Protein AF-W8Z122-F1 (afdb_monomer)

Secondary structure (DSSP, 8-state):
-HHHHHHHHHHHHHHHHHHHHHHHHHHHHH-TT-HHHHHHHHHHHHHHHHHHHHHHHHHHHHHH-HHHHHHHHHHHHHHGGGGGGSPP--S-S--

Sequence (95 aa):
MIGARLSKALKFWVIIQASFSVSVVYAQELMPGRVGMASGLITGFAFGMGALGAVVLGKLGDIYGLQSVMYWTSVLPVAGALAFLLPRDRKEAAA

Radius of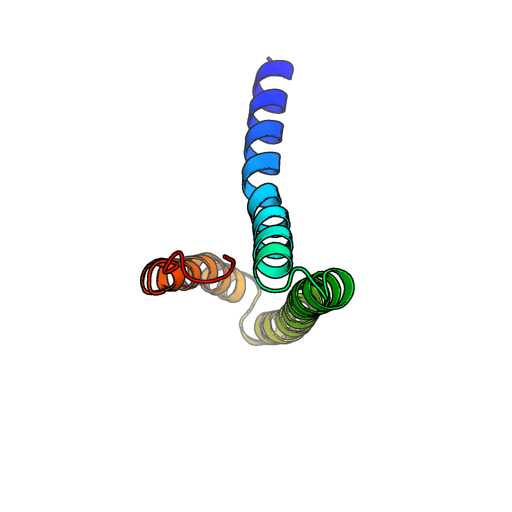 gyration: 18.03 Å; Cα contacts (8 Å, |Δi|>4): 23; chains: 1; bounding box: 42×41×41 Å

Solvent-accessible surface area (backbone atoms only — not comparable to full-atom values): 5542 Å² total; per-residue (Å²): 121,64,69,68,54,51,52,51,52,51,52,53,51,51,60,63,55,44,57,61,56,52,54,38,51,52,40,21,68,76,34,74,93,40,42,69,57,34,38,48,49,54,52,49,48,54,52,50,52,49,54,52,46,50,56,54,54,48,56,44,23,75,74,64,35,60,70,56,47,51,57,57,55,68,53,50,66,60,63,58,58,58,61,75,73,54,78,76,83,72,96,78,81,81,133

pLDDT: mean 87.24, std 11.89, range [33.91, 97.5]

Structure (mmCIF, N/CA/C/O backbone):
data_AF-W8Z122-F1
#
_entry.id   AF-W8Z122-F1
#
loop_
_atom_site.group_PDB
_atom_site.id
_atom_site.type_symbol
_atom_site.label_atom_id
_atom_site.label_alt_id
_atom_site.label_comp_id
_atom_site.label_asym_id
_atom_site.label_entity_id
_atom_site.label_seq_id
_atom_site.pdbx_PDB_ins_code
_atom_site.Cartn_x
_atom_site.Cartn_y
_atom_site.Cartn_z
_atom_site.occupancy
_atom_site.B_iso_or_equiv
_atom_site.auth_seq_id
_atom_site.auth_comp_id
_atom_site.auth_asym_id
_atom_site.auth_atom_id
_atom_site.pdbx_PDB_model_num
ATOM 1 N N . MET A 1 1 ? 2.575 34.864 -5.837 1.00 62.09 1 MET A N 1
ATOM 2 C CA . MET A 1 1 ? 2.248 33.697 -6.701 1.00 62.09 1 MET A CA 1
ATOM 3 C C . MET A 1 1 ? 2.686 32.333 -6.136 1.00 62.09 1 MET A C 1
ATOM 5 O O . MET A 1 1 ? 2.073 31.331 -6.485 1.00 62.09 1 MET A O 1
ATOM 9 N N . ILE A 1 2 ? 3.687 32.266 -5.244 1.00 75.62 2 ILE A N 1
ATOM 10 C CA . ILE A 1 2 ? 4.163 31.017 -4.606 1.00 75.62 2 ILE A CA 1
ATOM 11 C C . ILE A 1 2 ? 3.176 30.450 -3.565 1.00 75.62 2 ILE A C 1
ATOM 13 O O . ILE A 1 2 ? 2.909 29.251 -3.577 1.00 75.62 2 ILE A O 1
ATOM 17 N N . GLY A 1 3 ? 2.545 31.299 -2.743 1.00 79.00 3 GLY A N 1
ATOM 18 C CA . GLY A 1 3 ? 1.631 30.845 -1.679 1.00 79.00 3 GLY A C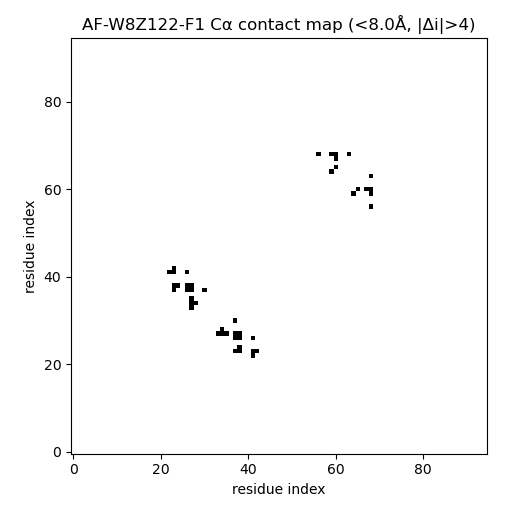A 1
ATOM 19 C C . GLY A 1 3 ? 0.414 30.044 -2.171 1.00 79.00 3 GLY A C 1
ATOM 20 O O . GLY A 1 3 ? 0.054 29.031 -1.578 1.00 79.00 3 GLY A O 1
ATOM 21 N N . ALA A 1 4 ? -0.176 30.421 -3.311 1.00 79.75 4 ALA A N 1
ATOM 22 C CA . ALA A 1 4 ? -1.316 29.702 -3.888 1.00 79.75 4 ALA A CA 1
ATOM 23 C C . ALA A 1 4 ? -0.929 28.336 -4.491 1.00 79.75 4 ALA A C 1
ATOM 25 O O . ALA A 1 4 ? -1.725 27.398 -4.452 1.00 79.75 4 ALA A O 1
ATOM 26 N N . ARG A 1 5 ? 0.294 28.199 -5.027 1.00 81.44 5 ARG A N 1
ATOM 27 C CA . ARG A 1 5 ? 0.821 26.914 -5.525 1.00 81.44 5 ARG A CA 1
ATOM 28 C C . ARG A 1 5 ? 1.141 25.970 -4.369 1.00 81.44 5 ARG A C 1
ATOM 30 O O . ARG A 1 5 ? 0.768 24.801 -4.427 1.00 81.44 5 ARG A O 1
ATOM 37 N N . LEU A 1 6 ? 1.738 26.504 -3.303 1.00 86.19 6 LEU A N 1
ATOM 38 C CA . LEU A 1 6 ? 2.047 25.753 -2.089 1.00 86.19 6 LEU A CA 1
ATOM 39 C C . LEU A 1 6 ? 0.774 25.224 -1.412 1.00 86.19 6 LEU A C 1
ATOM 41 O O . LEU A 1 6 ? 0.711 24.051 -1.059 1.00 86.19 6 LEU A O 1
ATOM 45 N N . SER A 1 7 ? -0.278 26.046 -1.323 1.00 86.81 7 SER A N 1
ATOM 46 C CA . SER A 1 7 ? -1.566 25.618 -0.761 1.00 86.81 7 SER A CA 1
ATOM 47 C C . SER A 1 7 ? -2.208 24.466 -1.550 1.00 86.81 7 SER A C 1
ATOM 49 O O . SER A 1 7 ? -2.729 23.529 -0.947 1.00 86.81 7 SER A O 1
ATOM 51 N N . LYS A 1 8 ? -2.146 24.482 -2.892 1.00 84.56 8 LYS A N 1
ATOM 52 C CA . LYS A 1 8 ? -2.668 23.377 -3.720 1.00 84.56 8 LYS A CA 1
ATOM 53 C C . LYS A 1 8 ? -1.852 22.095 -3.555 1.00 84.56 8 LYS A C 1
ATOM 55 O O . LYS A 1 8 ? -2.446 21.031 -3.410 1.00 84.56 8 LYS A O 1
ATOM 60 N N . ALA A 1 9 ? -0.522 22.200 -3.543 1.00 86.38 9 ALA A N 1
ATOM 61 C CA . ALA A 1 9 ? 0.362 21.052 -3.342 1.00 86.38 9 ALA A CA 1
ATOM 62 C C . ALA A 1 9 ? 0.130 20.396 -1.973 1.00 86.38 9 ALA A C 1
ATOM 64 O O . ALA A 1 9 ? 0.010 19.177 -1.892 1.00 86.38 9 ALA A O 1
ATOM 65 N N . LEU A 1 10 ? -0.032 21.206 -0.921 1.00 88.56 10 LEU A N 1
ATOM 66 C CA . LEU A 1 10 ? -0.313 20.712 0.424 1.00 88.56 10 LEU A CA 1
ATOM 67 C C . LEU A 1 10 ? -1.658 19.975 0.491 1.00 88.56 10 LEU A C 1
ATOM 69 O O . LEU A 1 10 ? -1.726 18.877 1.032 1.00 88.56 10 LEU A O 1
ATOM 73 N N . LYS A 1 11 ? -2.719 20.539 -0.104 1.00 88.00 11 LYS A N 1
ATOM 74 C CA . LYS A 1 11 ? -4.041 19.888 -0.152 1.00 88.00 11 LYS A CA 1
ATOM 75 C C . LYS A 1 11 ? -3.987 18.549 -0.882 1.00 88.00 11 LYS A C 1
ATOM 77 O O . LYS A 1 11 ? -4.525 17.568 -0.388 1.00 88.00 11 LYS A O 1
ATOM 82 N N . PHE A 1 12 ? -3.315 18.504 -2.030 1.00 87.19 12 PHE A N 1
ATOM 83 C CA . PHE A 1 12 ? -3.150 17.272 -2.797 1.00 87.19 12 PHE A CA 1
ATOM 84 C C . PHE A 1 12 ? -2.378 16.208 -2.008 1.00 87.19 12 PHE A C 1
ATOM 86 O O . PHE A 1 12 ? -2.802 15.057 -1.943 1.00 87.19 12 PHE A O 1
ATOM 93 N N . TRP A 1 13 ? -1.292 16.611 -1.345 1.00 85.69 13 TRP A N 1
ATOM 94 C CA . TRP A 1 13 ? -0.486 15.716 -0.521 1.00 85.69 13 TRP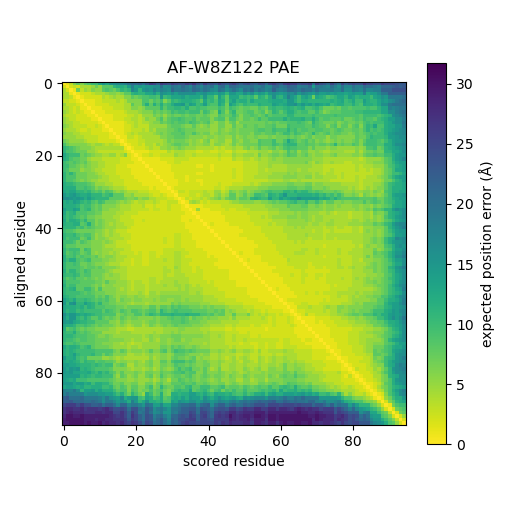 A CA 1
ATOM 95 C C . TRP A 1 13 ? -1.280 15.133 0.657 1.00 85.69 13 TRP A C 1
ATOM 97 O O . TRP A 1 13 ? -1.238 13.925 0.882 1.00 85.69 13 TRP A O 1
ATOM 107 N N . VAL A 1 14 ? -2.065 15.965 1.353 1.00 88.44 14 VAL A N 1
ATOM 108 C CA . VAL A 1 14 ? -2.939 15.515 2.449 1.00 88.44 14 VAL A CA 1
ATOM 109 C C . VAL A 1 14 ? -3.984 14.516 1.953 1.00 88.44 14 VAL A C 1
ATOM 111 O O . VAL A 1 14 ? -4.188 13.499 2.605 1.00 88.44 14 VAL A O 1
ATOM 114 N N . ILE A 1 15 ? -4.617 14.762 0.800 1.00 86.38 15 ILE A N 1
ATOM 115 C CA . ILE A 1 15 ? -5.635 13.855 0.239 1.00 86.38 15 ILE A CA 1
ATOM 116 C C . ILE A 1 15 ? -5.038 12.475 -0.057 1.00 86.38 15 ILE A C 1
ATOM 118 O O . ILE A 1 15 ? -5.639 11.461 0.291 1.00 86.38 15 ILE A O 1
ATOM 122 N N . ILE A 1 16 ? -3.848 12.426 -0.661 1.00 84.38 16 ILE A N 1
ATOM 123 C CA . ILE A 1 16 ? -3.193 11.149 -0.973 1.00 84.38 16 ILE A CA 1
ATOM 124 C C . ILE A 1 16 ? -2.812 10.412 0.316 1.00 84.38 16 ILE A C 1
ATOM 126 O O . ILE A 1 16 ? -3.110 9.224 0.446 1.00 84.38 16 ILE A O 1
ATOM 130 N N . GLN A 1 17 ? -2.224 11.110 1.293 1.00 87.06 17 GLN A N 1
ATOM 131 C CA . GLN A 1 17 ? -1.797 10.494 2.555 1.00 87.06 17 GLN A CA 1
ATOM 132 C C . GLN A 1 17 ? -2.962 10.090 3.470 1.00 87.06 17 GLN A C 1
ATOM 134 O O . GLN A 1 17 ? -2.826 9.153 4.259 1.00 87.06 17 GLN A O 1
ATOM 139 N N . ALA A 1 18 ? -4.122 10.744 3.355 1.00 87.88 18 ALA A N 1
ATOM 140 C CA . ALA A 1 18 ? -5.296 10.437 4.171 1.00 87.88 18 ALA A CA 1
ATOM 141 C C . ALA A 1 18 ? -5.764 8.981 4.011 1.00 87.88 18 ALA A C 1
ATOM 143 O O . ALA A 1 18 ? -6.209 8.377 4.985 1.00 87.88 18 ALA A O 1
ATOM 144 N N . SER A 1 19 ? -5.599 8.388 2.825 1.00 85.69 19 SER A N 1
ATOM 145 C CA . SER A 1 19 ? -6.032 7.012 2.529 1.00 85.69 19 SER A CA 1
ATOM 146 C C . SER A 1 19 ? -5.385 5.967 3.445 1.00 85.69 19 SER A C 1
ATOM 148 O O . SER A 1 19 ? -6.038 5.013 3.872 1.00 85.69 19 SER A O 1
ATOM 150 N N . PHE A 1 20 ? -4.109 6.163 3.790 1.00 86.44 20 PHE A N 1
ATOM 151 C CA . PHE A 1 20 ? -3.396 5.268 4.699 1.00 86.44 20 PHE A CA 1
ATOM 152 C C . PHE A 1 20 ? -3.950 5.364 6.125 1.00 86.44 20 PHE A C 1
ATOM 154 O O . PHE A 1 20 ? -4.236 4.344 6.748 1.00 86.44 20 PHE A O 1
ATOM 161 N N . SER A 1 21 ? -4.180 6.591 6.607 1.00 89.62 21 SER A N 1
ATOM 162 C CA . SER A 1 21 ? -4.765 6.841 7.929 1.00 89.62 21 SER A CA 1
ATOM 163 C C . SER A 1 21 ? -6.158 6.214 8.065 1.00 89.62 21 SER A C 1
ATOM 165 O O . SER A 1 21 ? -6.418 5.486 9.021 1.00 89.62 21 SER A O 1
ATOM 167 N N . VAL A 1 22 ? -7.030 6.415 7.068 1.00 90.56 22 VAL A N 1
ATOM 168 C CA . VAL A 1 22 ? -8.401 5.868 7.064 1.00 90.56 22 VAL A CA 1
ATOM 169 C C . VAL A 1 22 ? -8.399 4.338 7.107 1.00 90.56 22 VAL A C 1
ATOM 171 O O . VAL A 1 22 ? -9.184 3.754 7.845 1.00 90.56 22 VAL A O 1
ATOM 174 N N . SER A 1 23 ? -7.489 3.681 6.382 1.00 89.94 23 SER A N 1
ATOM 175 C CA . SER A 1 23 ? -7.388 2.212 6.369 1.00 89.94 23 SER A CA 1
ATOM 176 C C . SER A 1 23 ? -7.031 1.638 7.744 1.00 89.94 23 SER A C 1
ATOM 178 O O . SER A 1 23 ? -7.566 0.607 8.151 1.00 89.94 23 SER A O 1
ATOM 180 N N . VAL A 1 24 ? -6.140 2.313 8.479 1.00 91.94 24 VAL A N 1
ATOM 181 C CA . VAL A 1 24 ? -5.752 1.900 9.835 1.00 91.94 24 VAL A CA 1
ATOM 182 C C . VAL A 1 24 ? -6.911 2.094 10.809 1.00 91.94 24 VAL A C 1
ATOM 184 O O . VAL A 1 24 ? -7.216 1.171 11.560 1.00 91.94 24 VAL A O 1
ATOM 187 N N . VAL A 1 25 ? -7.580 3.249 10.772 1.00 92.19 25 VAL A N 1
ATOM 188 C CA . VAL A 1 25 ? -8.730 3.530 11.650 1.00 92.19 25 VAL A CA 1
ATOM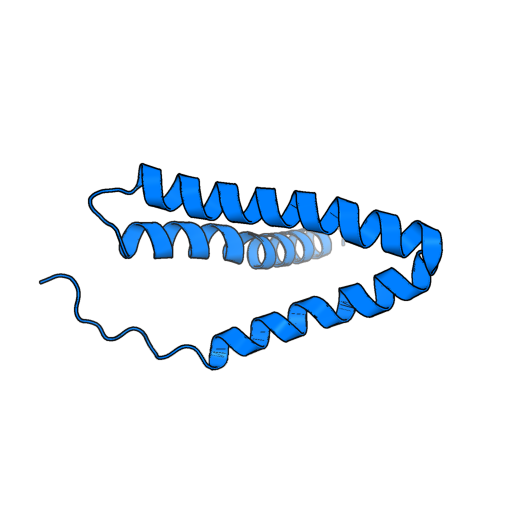 189 C C . VAL A 1 25 ? -9.873 2.551 11.383 1.00 92.19 25 VAL A C 1
ATOM 191 O O . VAL A 1 25 ? -10.397 1.963 12.321 1.00 92.19 25 VAL A O 1
ATOM 194 N N . TYR A 1 26 ? -10.186 2.278 10.117 1.00 90.38 26 TYR A N 1
ATOM 195 C CA . TYR A 1 26 ? -11.222 1.313 9.744 1.00 90.38 26 TYR A CA 1
ATOM 196 C C . TYR A 1 26 ? -10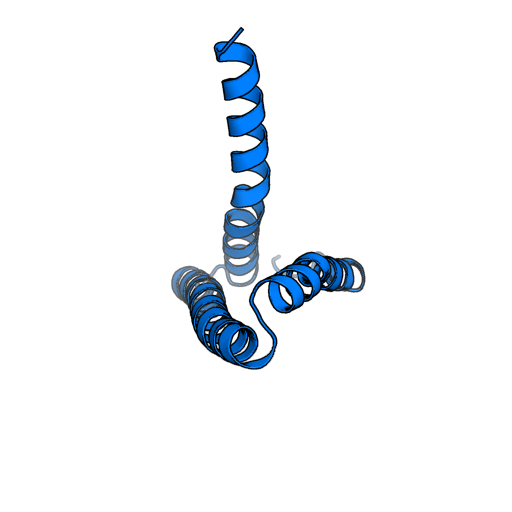.927 -0.100 10.280 1.00 90.38 26 TYR A C 1
ATOM 198 O O . TYR A 1 26 ? -11.803 -0.765 10.827 1.00 90.38 26 TYR A O 1
ATOM 206 N N . ALA A 1 27 ? -9.673 -0.556 10.218 1.00 91.44 27 ALA A N 1
ATOM 207 C CA . ALA A 1 27 ? -9.297 -1.845 10.800 1.00 91.44 27 ALA A CA 1
ATOM 208 C C . ALA A 1 27 ? -9.391 -1.867 12.335 1.00 91.44 27 ALA A C 1
ATOM 210 O O . ALA A 1 27 ? -9.699 -2.906 12.921 1.00 91.44 27 ALA A O 1
ATOM 211 N N . GLN A 1 28 ? -9.125 -0.735 12.991 1.00 94.12 28 GLN A N 1
ATOM 212 C CA . GLN A 1 28 ? -9.297 -0.595 14.438 1.00 94.12 28 GLN A CA 1
ATOM 213 C C . GLN A 1 28 ? -10.778 -0.643 14.828 1.00 94.12 28 GLN A C 1
ATOM 215 O O . GLN A 1 28 ? -11.119 -1.312 15.804 1.00 94.12 28 GLN A O 1
ATOM 220 N N . GLU A 1 29 ? -11.649 0.003 14.050 1.00 90.88 29 GLU A N 1
ATOM 221 C CA . GLU A 1 29 ? -13.105 -0.035 14.235 1.00 90.88 29 GLU A CA 1
ATOM 222 C C . GLU A 1 29 ? -13.673 -1.448 14.048 1.00 90.88 29 GLU A C 1
ATOM 224 O O . GLU A 1 29 ? -14.576 -1.845 14.781 1.00 90.88 29 GLU A O 1
ATOM 229 N N . LEU A 1 30 ? -13.096 -2.247 13.143 1.00 88.06 30 LEU A N 1
ATOM 230 C CA . LEU A 1 30 ? -13.488 -3.643 12.926 1.00 88.06 30 LEU A CA 1
ATOM 231 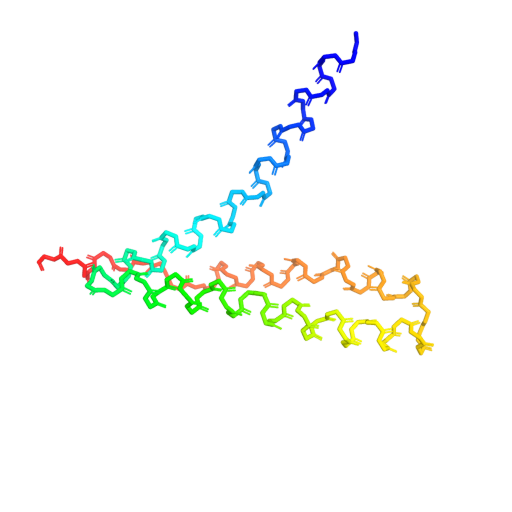C C . LEU A 1 30 ? -13.073 -4.583 14.081 1.00 88.06 30 LEU A C 1
ATOM 233 O O . LEU A 1 30 ? -13.625 -5.674 14.228 1.00 88.06 30 LEU A O 1
ATOM 237 N N . MET A 1 31 ? -12.092 -4.189 14.905 1.00 90.25 31 MET A N 1
ATOM 238 C CA . MET A 1 31 ? -11.563 -4.978 16.031 1.00 90.25 31 MET A CA 1
ATOM 239 C C . MET A 1 31 ? -11.378 -4.127 17.308 1.00 90.25 31 MET A C 1
ATOM 241 O O . MET A 1 31 ? -10.254 -3.999 17.813 1.00 90.25 31 MET A O 1
ATOM 245 N N . PRO A 1 32 ? -12.464 -3.597 17.906 1.00 84.44 32 PRO A N 1
ATOM 246 C CA . PRO A 1 32 ? -12.398 -2.578 18.963 1.00 84.44 32 PRO A CA 1
ATOM 247 C C . PRO A 1 32 ? -11.719 -3.052 20.262 1.00 84.44 32 PRO A C 1
ATOM 249 O O . PRO A 1 32 ? -11.212 -2.242 21.031 1.00 84.44 32 PRO A O 1
ATOM 252 N N . GLY A 1 33 ? -11.633 -4.366 20.498 1.00 90.88 33 GLY A N 1
ATOM 253 C CA . GLY A 1 33 ? -10.914 -4.944 21.643 1.00 90.88 33 GLY A CA 1
ATOM 254 C C . GLY A 1 33 ? -9.416 -5.190 21.416 1.00 90.88 33 GLY A C 1
ATOM 255 O O . GLY A 1 33 ? -8.722 -5.612 22.340 1.00 90.88 33 GLY A O 1
ATOM 256 N N . ARG A 1 34 ? -8.901 -4.994 20.193 1.00 92.81 34 ARG A N 1
ATOM 257 C CA . ARG A 1 34 ? -7.519 -5.340 19.802 1.00 92.81 34 ARG A CA 1
ATOM 258 C C . ARG A 1 34 ? -6.890 -4.289 18.883 1.00 92.81 34 ARG A C 1
ATOM 260 O O . ARG A 1 34 ? -6.185 -4.625 17.934 1.00 92.81 34 ARG A O 1
ATOM 267 N N . VAL A 1 35 ? -7.096 -3.012 19.201 1.00 93.12 35 VAL A N 1
ATOM 268 C CA . VAL A 1 35 ? -6.638 -1.854 18.407 1.00 93.12 35 VAL A CA 1
ATOM 269 C C . VAL A 1 35 ? -5.147 -1.931 18.042 1.00 93.12 35 VAL A C 1
ATOM 271 O O . VAL A 1 35 ? -4.791 -1.664 16.897 1.00 93.12 35 VAL A O 1
ATOM 274 N N . GLY A 1 36 ? -4.281 -2.349 18.976 1.00 94.06 36 GLY A N 1
ATOM 275 C CA . GLY A 1 36 ? -2.839 -2.495 18.727 1.00 94.06 36 GLY A CA 1
ATOM 276 C C . GLY A 1 36 ? -2.477 -3.622 17.749 1.00 94.06 36 GLY A C 1
ATOM 277 O O . GLY A 1 36 ? -1.542 -3.482 16.967 1.00 94.06 36 GLY A O 1
ATOM 278 N N . MET A 1 37 ? -3.239 -4.721 17.745 1.00 95.25 37 MET A N 1
ATOM 279 C CA . MET A 1 37 ? -3.068 -5.805 16.771 1.00 95.25 37 MET A CA 1
ATOM 280 C C . MET A 1 37 ? -3.558 -5.366 15.389 1.00 95.25 37 MET A C 1
ATOM 282 O O . MET A 1 37 ? -2.868 -5.599 14.402 1.00 95.25 37 MET A O 1
ATOM 286 N N . ALA A 1 38 ? -4.713 -4.697 15.320 1.00 94.81 38 ALA A N 1
ATOM 287 C CA . ALA A 1 38 ? -5.270 -4.190 14.068 1.00 94.81 38 ALA A CA 1
ATOM 288 C C . ALA A 1 38 ? -4.334 -3.171 13.398 1.00 94.81 38 ALA A C 1
ATOM 290 O O . ALA A 1 38 ? -3.987 -3.325 12.225 1.00 94.81 38 ALA A O 1
ATOM 291 N N . SER A 1 39 ? -3.846 -2.178 14.150 1.00 93.44 39 SER A N 1
ATOM 292 C CA . SER A 1 39 ? -2.900 -1.193 13.619 1.00 93.44 39 SER A CA 1
ATOM 293 C C . SER A 1 39 ? -1.557 -1.817 13.254 1.00 93.44 39 SER A C 1
ATOM 295 O O . SER A 1 39 ? -1.021 -1.501 12.191 1.00 93.44 39 SER A O 1
ATOM 297 N N . GLY A 1 40 ? -1.036 -2.727 14.082 1.00 95.19 40 GLY A N 1
ATOM 298 C CA . GLY A 1 40 ? 0.216 -3.435 13.823 1.00 95.19 40 GLY A CA 1
ATOM 299 C C . GLY A 1 40 ? 0.163 -4.289 12.556 1.00 95.19 40 GLY A C 1
ATOM 300 O O . GLY A 1 40 ? 1.085 -4.227 11.746 1.00 95.19 40 GLY A O 1
ATOM 301 N N . LEU A 1 41 ? -0.927 -5.031 12.340 1.00 95.25 41 LEU A N 1
ATOM 302 C CA . LEU A 1 41 ? -1.092 -5.886 11.163 1.00 95.25 41 LEU A CA 1
ATOM 303 C C . LEU A 1 41 ? -1.260 -5.080 9.876 1.00 95.25 41 LEU A C 1
ATOM 305 O O . LEU A 1 41 ? -0.561 -5.363 8.909 1.00 95.25 41 LEU A O 1
ATOM 309 N N . ILE A 1 42 ? -2.127 -4.064 9.854 1.00 94.56 42 ILE A N 1
ATOM 310 C CA . ILE A 1 42 ? -2.326 -3.239 8.650 1.00 94.56 42 ILE A CA 1
ATOM 311 C C . ILE A 1 42 ? -1.050 -2.478 8.298 1.00 94.56 42 ILE A C 1
ATOM 313 O O . ILE A 1 42 ? -0.605 -2.504 7.151 1.00 94.56 42 ILE A O 1
ATOM 317 N N . THR A 1 43 ? -0.432 -1.838 9.291 1.00 93.56 43 THR A N 1
ATOM 318 C CA . THR A 1 43 ? 0.792 -1.055 9.091 1.00 93.56 43 THR A CA 1
ATOM 319 C C . THR A 1 43 ? 1.950 -1.962 8.676 1.00 93.56 43 THR A C 1
ATOM 321 O O . THR A 1 43 ? 2.638 -1.679 7.696 1.00 93.56 43 THR A O 1
ATOM 324 N N . GLY A 1 44 ? 2.138 -3.086 9.375 1.00 95.88 44 GLY A N 1
ATOM 325 C CA . GLY A 1 44 ? 3.180 -4.065 9.073 1.00 95.88 44 GLY A CA 1
ATOM 326 C C . GLY A 1 44 ? 3.006 -4.703 7.697 1.00 95.88 44 GLY A C 1
ATOM 327 O O . GLY A 1 44 ? 3.977 -4.822 6.954 1.00 95.88 44 GLY A O 1
ATOM 328 N N . PHE A 1 45 ? 1.774 -5.045 7.314 1.00 95.19 45 PHE A N 1
ATOM 329 C CA . PHE A 1 45 ? 1.474 -5.576 5.987 1.00 95.19 45 PHE A CA 1
ATOM 330 C C . PHE A 1 45 ? 1.728 -4.541 4.889 1.00 95.19 45 PHE A C 1
ATOM 332 O O . PHE A 1 45 ? 2.371 -4.862 3.893 1.00 95.19 45 PHE A O 1
ATOM 339 N N . ALA A 1 46 ? 1.294 -3.292 5.078 1.00 93.69 46 ALA A N 1
ATOM 340 C CA . ALA A 1 46 ? 1.512 -2.223 4.106 1.00 93.69 46 ALA A CA 1
ATOM 341 C C . ALA A 1 46 ? 3.008 -1.975 3.850 1.00 93.69 46 ALA A C 1
ATOM 343 O O . ALA A 1 46 ? 3.443 -1.957 2.697 1.00 93.69 46 ALA A O 1
ATOM 344 N N . PHE A 1 47 ? 3.814 -1.848 4.909 1.00 94.06 47 PHE A N 1
ATOM 345 C CA . PHE A 1 47 ? 5.263 -1.678 4.765 1.00 94.06 47 PHE A CA 1
ATOM 346 C C . PHE A 1 47 ? 5.957 -2.940 4.244 1.00 94.06 47 PHE A C 1
ATOM 348 O O . PHE A 1 47 ? 6.850 -2.832 3.405 1.00 94.06 47 PHE A O 1
ATOM 355 N N . GLY A 1 48 ? 5.536 -4.129 4.683 1.00 96.69 48 GLY A N 1
ATOM 356 C CA . GLY A 1 48 ? 6.076 -5.402 4.204 1.00 96.69 48 GLY A CA 1
ATOM 357 C C . GLY A 1 48 ? 5.846 -5.604 2.705 1.00 96.69 48 GLY A C 1
ATOM 358 O O . GLY A 1 48 ? 6.788 -5.894 1.967 1.00 96.69 48 GLY A O 1
ATOM 359 N N . MET A 1 49 ? 4.620 -5.367 2.233 1.00 95.88 49 MET A N 1
ATOM 360 C CA . MET A 1 49 ? 4.286 -5.399 0.807 1.00 95.88 49 MET A CA 1
ATOM 361 C C . MET A 1 49 ? 5.009 -4.300 0.024 1.00 95.88 49 MET A C 1
ATOM 363 O O . MET A 1 49 ? 5.441 -4.548 -1.099 1.00 95.88 49 MET A O 1
ATOM 367 N N . GLY A 1 50 ? 5.199 -3.116 0.615 1.00 94.38 50 GLY A N 1
ATOM 368 C CA . GLY A 1 50 ? 6.000 -2.044 0.022 1.00 94.38 50 GLY A CA 1
ATOM 369 C C . GLY A 1 50 ? 7.464 -2.444 -0.188 1.00 94.38 50 GLY A C 1
ATOM 370 O O . GLY A 1 50 ? 8.004 -2.249 -1.277 1.00 94.38 50 GLY A O 1
ATOM 371 N N . ALA A 1 51 ? 8.093 -3.062 0.815 1.00 96.88 51 ALA A N 1
ATOM 372 C CA . ALA A 1 51 ? 9.469 -3.553 0.724 1.00 96.88 51 ALA A CA 1
ATOM 373 C C . ALA A 1 51 ? 9.606 -4.685 -0.307 1.00 96.88 51 ALA A C 1
ATOM 375 O O . ALA A 1 51 ? 10.511 -4.656 -1.143 1.00 96.88 51 ALA A O 1
ATOM 376 N N . LEU A 1 52 ? 8.679 -5.648 -0.300 1.00 97.50 52 LEU A N 1
ATOM 377 C CA . LEU A 1 52 ? 8.645 -6.728 -1.289 1.00 97.50 52 LEU A CA 1
ATOM 378 C C . LEU A 1 52 ? 8.455 -6.176 -2.708 1.00 97.50 52 LEU A C 1
ATOM 380 O O . LEU A 1 52 ? 9.180 -6.562 -3.625 1.00 97.50 52 LEU A O 1
ATOM 384 N N . GLY A 1 53 ? 7.527 -5.232 -2.878 1.00 94.88 53 GLY A N 1
ATOM 385 C CA . GLY A 1 53 ? 7.289 -4.543 -4.141 1.00 94.88 53 GLY A CA 1
ATOM 386 C C . GLY A 1 53 ? 8.533 -3.817 -4.646 1.00 94.88 53 GLY A C 1
ATOM 387 O O . GLY A 1 53 ? 8.864 -3.943 -5.820 1.00 94.88 53 GLY A O 1
ATOM 388 N N . ALA A 1 54 ? 9.271 -3.132 -3.769 1.00 94.50 54 ALA A N 1
ATOM 389 C CA . ALA A 1 54 ? 10.512 -2.451 -4.136 1.00 94.50 54 ALA A CA 1
ATOM 390 C C . ALA A 1 54 ? 11.585 -3.422 -4.656 1.00 94.50 54 ALA A C 1
ATOM 392 O O . ALA A 1 54 ? 12.213 -3.142 -5.675 1.00 94.50 54 ALA A O 1
ATOM 393 N N . VAL A 1 55 ? 11.760 -4.584 -4.014 1.00 96.56 55 VAL A N 1
ATOM 394 C CA . VAL A 1 55 ? 12.718 -5.609 -4.470 1.00 96.56 55 VAL A CA 1
ATOM 395 C C . VAL A 1 55 ? 12.306 -6.188 -5.826 1.00 96.56 55 VAL A C 1
ATOM 397 O O . VAL A 1 55 ? 13.134 -6.302 -6.731 1.00 96.56 55 VAL A O 1
ATOM 400 N N . VAL A 1 56 ? 11.026 -6.534 -5.990 1.00 95.69 56 VAL A N 1
ATOM 401 C CA . VAL A 1 56 ? 10.508 -7.120 -7.237 1.00 95.69 56 VAL A CA 1
ATOM 402 C C . VAL A 1 56 ? 10.574 -6.118 -8.390 1.00 95.69 56 VAL A C 1
ATOM 404 O O . VAL A 1 56 ? 11.100 -6.446 -9.453 1.00 95.69 56 VAL A O 1
ATOM 407 N N . LEU A 1 57 ? 10.083 -4.893 -8.186 1.00 94.38 57 LEU A N 1
ATOM 408 C CA . LEU A 1 57 ? 10.105 -3.835 -9.199 1.00 94.38 57 LEU A CA 1
ATOM 409 C C . LEU A 1 57 ? 11.532 -3.380 -9.515 1.00 94.38 57 LEU A C 1
ATOM 411 O O . LEU A 1 57 ? 11.823 -3.108 -10.675 1.00 94.38 57 LEU A O 1
ATOM 415 N N . GLY A 1 58 ? 12.428 -3.354 -8.523 1.00 94.56 58 GLY A N 1
ATOM 416 C CA . GLY A 1 58 ? 13.849 -3.068 -8.725 1.00 94.56 58 GLY A CA 1
ATOM 417 C C . GLY A 1 58 ? 14.497 -4.083 -9.663 1.00 94.56 58 GLY A C 1
ATOM 418 O O . GLY A 1 58 ? 15.032 -3.706 -10.701 1.00 94.56 58 GLY A O 1
ATOM 419 N N . LYS A 1 59 ? 14.318 -5.381 -9.382 1.00 95.75 59 LYS A N 1
ATOM 420 C CA . LYS A 1 59 ? 14.819 -6.455 -10.252 1.00 95.75 59 LYS A CA 1
ATOM 421 C C . LYS A 1 59 ? 14.203 -6.410 -11.655 1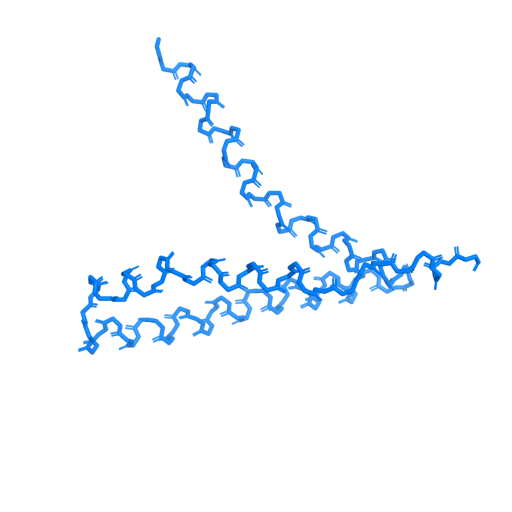.00 95.75 59 LYS A C 1
ATOM 423 O O . LYS A 1 59 ? 14.884 -6.685 -12.639 1.00 95.75 59 LYS A O 1
ATOM 428 N N . LEU A 1 60 ? 12.916 -6.074 -11.769 1.00 94.75 60 LEU A N 1
ATOM 429 C CA . LEU A 1 60 ? 12.278 -5.859 -13.071 1.00 94.75 60 LEU A CA 1
ATOM 430 C C . LEU A 1 60 ? 12.882 -4.655 -13.804 1.00 94.75 60 LEU A C 1
ATOM 432 O O . LEU A 1 60 ? 13.021 -4.710 -15.024 1.00 94.75 60 LEU A O 1
ATOM 436 N N . GLY A 1 61 ? 13.262 -3.602 -13.080 1.00 96.12 61 GLY A N 1
ATOM 437 C CA . GLY A 1 61 ? 13.924 -2.420 -13.629 1.00 96.12 61 GLY A CA 1
ATOM 438 C C . GLY A 1 61 ? 15.294 -2.748 -14.209 1.00 96.12 61 GLY A C 1
ATOM 439 O O . GLY A 1 61 ? 15.617 -2.271 -15.295 1.00 96.12 61 GLY A O 1
ATOM 440 N N . ASP A 1 62 ? 16.042 -3.626 -13.542 1.00 94.62 62 ASP A N 1
ATOM 441 C CA . ASP A 1 62 ? 17.350 -4.092 -14.013 1.00 94.62 62 ASP A CA 1
ATOM 442 C C . ASP A 1 62 ? 17.247 -4.933 -15.301 1.00 94.62 62 ASP A C 1
ATOM 444 O O . ASP A 1 62 ? 18.146 -4.892 -16.138 1.00 94.62 62 ASP A O 1
ATOM 448 N N . ILE A 1 63 ? 16.149 -5.683 -15.487 1.00 96.19 63 ILE A N 1
ATOM 449 C CA . ILE A 1 63 ? 15.952 -6.583 -16.642 1.00 96.19 63 ILE A CA 1
ATOM 450 C C . ILE A 1 63 ? 15.284 -5.872 -17.831 1.00 96.19 63 ILE A C 1
ATOM 452 O O . ILE A 1 63 ? 15.713 -6.035 -18.971 1.00 96.19 63 ILE A O 1
ATOM 456 N N . TYR A 1 64 ? 14.211 -5.115 -17.583 1.00 93.31 64 TYR A N 1
ATOM 457 C CA . TYR A 1 64 ? 13.340 -4.532 -18.619 1.00 93.31 64 TYR A CA 1
ATOM 458 C C . TYR A 1 64 ? 13.547 -3.024 -18.825 1.00 93.31 64 TYR A C 1
ATOM 460 O O . TYR A 1 64 ? 12.900 -2.419 -19.689 1.00 93.31 64 TYR A O 1
ATOM 468 N N . GLY A 1 65 ? 14.431 -2.412 -18.036 1.00 93.50 65 GLY A N 1
ATOM 469 C CA . GLY A 1 65 ? 14.688 -0.979 -18.032 1.00 93.50 65 GLY A CA 1
ATOM 470 C C . GLY A 1 65 ? 13.662 -0.180 -17.221 1.00 93.50 65 GLY A C 1
ATOM 471 O O . GLY A 1 65 ? 12.478 -0.516 -17.132 1.00 93.50 65 GLY A O 1
ATOM 472 N N . LEU A 1 66 ? 14.121 0.941 -16.657 1.00 93.00 66 LEU A N 1
ATOM 473 C CA . LEU A 1 66 ? 13.330 1.796 -15.766 1.00 93.00 66 LEU A CA 1
ATOM 474 C C . LEU A 1 66 ? 12.051 2.337 -16.428 1.00 93.00 66 LEU A C 1
ATOM 476 O O . LEU A 1 66 ? 10.997 2.375 -15.798 1.00 93.00 66 LEU A O 1
ATOM 480 N N . GLN A 1 67 ? 12.125 2.720 -17.706 1.00 94.25 67 GLN A N 1
ATOM 481 C CA . GLN A 1 67 ? 10.994 3.306 -18.430 1.00 94.25 67 GLN A CA 1
ATOM 482 C C . GLN A 1 67 ? 9.813 2.328 -18.540 1.00 94.25 67 GLN A C 1
ATOM 484 O O . GLN A 1 67 ? 8.678 2.705 -18.250 1.00 94.25 67 GLN A O 1
ATOM 489 N N . SER A 1 68 ? 10.073 1.064 -18.886 1.00 93.12 68 SER A N 1
ATOM 490 C CA . SER A 1 68 ? 9.050 0.013 -18.986 1.00 93.12 68 SER A CA 1
ATOM 491 C C . SER A 1 68 ? 8.359 -0.224 -17.641 1.00 93.12 68 SER A C 1
ATOM 493 O O . SER A 1 68 ? 7.131 -0.247 -17.558 1.00 93.12 68 SER A O 1
ATOM 495 N N . VAL A 1 69 ? 9.146 -0.320 -16.564 1.00 95.56 69 VAL A N 1
ATOM 496 C CA . VAL A 1 69 ? 8.627 -0.552 -15.207 1.00 95.56 69 VAL A CA 1
ATOM 497 C C . VAL A 1 69 ? 7.816 0.636 -14.695 1.00 95.56 69 VAL A C 1
ATOM 499 O O . VAL A 1 69 ? 6.782 0.432 -14.057 1.00 95.56 69 VAL A O 1
ATOM 502 N N . MET A 1 70 ? 8.213 1.874 -15.007 1.00 94.06 70 MET A N 1
ATOM 503 C CA . MET A 1 70 ? 7.414 3.060 -14.683 1.00 94.06 70 MET A CA 1
ATOM 504 C C . MET A 1 70 ? 6.056 3.045 -15.393 1.00 94.06 70 MET A C 1
ATOM 506 O O . MET A 1 70 ? 5.043 3.339 -14.754 1.00 94.06 70 MET A O 1
ATOM 510 N N . TYR A 1 71 ? 6.001 2.644 -16.670 1.00 94.19 71 TYR A N 1
ATOM 511 C CA . TYR A 1 71 ? 4.724 2.495 -17.375 1.00 94.19 71 TYR A CA 1
ATOM 512 C C . TYR A 1 71 ? 3.833 1.442 -16.709 1.00 94.19 71 TYR A C 1
ATOM 514 O O . TYR A 1 71 ? 2.668 1.721 -16.422 1.00 94.19 71 TYR A O 1
ATOM 522 N N . TRP A 1 72 ? 4.369 0.268 -16.375 1.00 93.19 72 TRP A N 1
ATOM 523 C CA . TRP A 1 72 ? 3.590 -0.787 -15.713 1.00 93.19 72 TRP A CA 1
ATOM 524 C C . TRP A 1 72 ? 3.156 -0.403 -14.291 1.00 93.19 72 TRP A C 1
ATOM 526 O O . TRP A 1 72 ? 2.043 -0.708 -13.869 1.00 93.19 72 TRP A O 1
ATOM 536 N N . THR A 1 73 ? 3.991 0.329 -13.554 1.00 93.25 73 THR A N 1
ATOM 537 C CA . THR A 1 73 ? 3.657 0.790 -12.196 1.00 93.25 73 THR A CA 1
ATOM 538 C C . THR A 1 73 ? 2.612 1.906 -12.216 1.00 93.25 73 THR A C 1
ATOM 540 O O . THR A 1 73 ? 1.825 2.030 -11.282 1.00 93.25 73 THR A O 1
ATOM 543 N N . SER A 1 74 ? 2.529 2.689 -13.295 1.00 92.94 74 SER A N 1
ATOM 544 C CA . SER A 1 74 ? 1.513 3.742 -13.414 1.00 92.94 74 SER A CA 1
ATOM 545 C C . SER A 1 74 ? 0.082 3.207 -13.560 1.00 92.94 74 SER A C 1
ATOM 547 O O . SER A 1 74 ? -0.859 3.904 -13.185 1.00 92.94 74 SER A O 1
ATOM 549 N N . VAL A 1 75 ? -0.093 1.964 -14.033 1.00 92.19 75 VAL A N 1
ATOM 550 C CA . VAL A 1 75 ? -1.415 1.315 -14.143 1.00 92.19 75 VAL A CA 1
ATOM 551 C C . VAL A 1 75 ? -1.811 0.519 -12.894 1.00 92.19 75 VAL A C 1
ATOM 553 O O . VAL A 1 75 ? -2.986 0.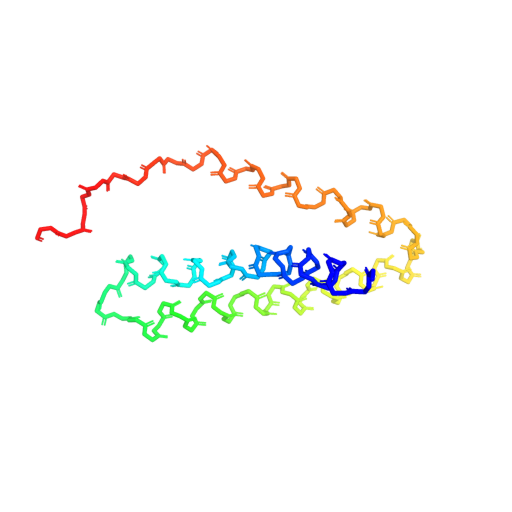219 -12.707 1.00 92.19 75 VAL A O 1
ATOM 556 N N . LEU A 1 76 ? -0.869 0.226 -11.995 1.00 89.69 76 LEU A N 1
ATOM 557 C CA . LEU A 1 76 ? -1.101 -0.515 -10.745 1.00 89.69 76 LEU A CA 1
ATOM 558 C C . LEU A 1 76 ? -2.181 0.106 -9.831 1.00 89.69 76 LEU A C 1
ATOM 560 O O . LEU A 1 76 ? -3.006 -0.646 -9.314 1.00 89.69 76 LEU A O 1
ATOM 564 N N . PRO A 1 77 ? -2.274 1.444 -9.671 1.00 87.06 77 PRO A N 1
ATOM 565 C CA . PRO A 1 77 ? -3.356 2.079 -8.916 1.00 87.06 77 PRO A CA 1
ATOM 566 C C . PRO A 1 77 ? -4.764 1.747 -9.431 1.00 87.06 77 PRO A C 1
ATOM 568 O O . PRO A 1 77 ? -5.712 1.757 -8.648 1.00 87.06 77 PRO A O 1
ATOM 571 N N . VAL A 1 78 ? -4.917 1.400 -10.717 1.00 88.94 78 VAL A N 1
ATOM 572 C CA . VAL A 1 78 ? -6.209 0.988 -11.296 1.00 88.94 78 VAL A CA 1
ATOM 573 C C . VAL A 1 78 ? -6.699 -0.319 -10.673 1.00 88.94 78 VAL A C 1
ATOM 575 O O . VAL A 1 78 ? -7.903 -0.494 -10.510 1.00 88.94 78 VAL A O 1
ATOM 578 N N . ALA A 1 79 ? -5.800 -1.202 -10.225 1.00 87.12 79 ALA A N 1
ATOM 579 C CA . ALA A 1 79 ? -6.187 -2.396 -9.474 1.00 87.12 79 ALA A CA 1
ATOM 580 C C . ALA A 1 79 ? -6.904 -2.046 -8.156 1.00 87.12 79 ALA A C 1
ATOM 582 O O . ALA A 1 79 ? -7.758 -2.804 -7.705 1.00 87.12 79 ALA A O 1
ATOM 583 N N . GLY A 1 80 ? -6.644 -0.868 -7.578 1.00 83.44 80 GLY A N 1
ATOM 584 C CA . GLY A 1 80 ? -7.388 -0.350 -6.428 1.00 83.44 80 GLY A CA 1
ATOM 585 C C . GLY A 1 80 ? -8.876 -0.123 -6.718 1.00 83.44 80 GLY A C 1
ATOM 586 O O . GLY A 1 80 ? -9.688 -0.188 -5.800 1.00 83.44 80 GLY A O 1
ATOM 587 N N . ALA A 1 81 ? -9.273 0.046 -7.984 1.00 86.31 81 ALA A N 1
ATOM 588 C CA . ALA A 1 81 ? -10.684 0.120 -8.366 1.00 86.31 81 ALA A CA 1
ATOM 589 C C . ALA A 1 81 ? -11.437 -1.199 -8.111 1.00 86.31 81 ALA A C 1
ATOM 591 O O . ALA A 1 81 ? -12.659 -1.183 -7.979 1.00 86.31 81 ALA A O 1
ATOM 592 N N . LEU A 1 82 ? -10.736 -2.330 -7.956 1.00 86.31 82 LEU A N 1
ATOM 593 C CA . LEU A 1 82 ? -11.357 -3.586 -7.522 1.00 86.31 82 LEU A CA 1
ATOM 594 C C . LEU A 1 82 ? -11.985 -3.466 -6.124 1.00 86.31 82 LEU A C 1
ATOM 596 O O . LEU A 1 82 ? -12.899 -4.223 -5.809 1.00 86.31 82 LEU A O 1
ATOM 600 N N . ALA A 1 83 ? -11.582 -2.476 -5.316 1.00 84.69 83 ALA A N 1
ATOM 601 C CA . ALA A 1 83 ? -12.223 -2.180 -4.038 1.00 84.69 83 ALA A CA 1
ATOM 602 C C . ALA A 1 83 ? -13.704 -1.773 -4.181 1.00 84.69 83 ALA A C 1
ATOM 604 O O . ALA A 1 83 ? -14.466 -1.958 -3.240 1.00 84.69 83 ALA A O 1
ATOM 605 N N . PHE A 1 84 ? -14.158 -1.294 -5.348 1.00 85.19 84 PHE A N 1
ATOM 606 C CA . PHE A 1 84 ? -15.588 -1.038 -5.587 1.00 85.19 84 PHE A CA 1
ATOM 607 C C . PHE A 1 84 ? -16.439 -2.314 -5.620 1.00 85.19 84 PHE A C 1
ATOM 609 O O . PHE A 1 84 ? -17.655 -2.235 -5.455 1.00 85.19 84 PHE A O 1
ATOM 616 N N . LEU A 1 85 ? -15.817 -3.478 -5.837 1.00 88.38 85 LEU A N 1
ATOM 617 C CA . LEU A 1 85 ? -16.494 -4.772 -5.815 1.00 88.38 85 LEU A CA 1
ATOM 618 C C . LEU A 1 85 ? -16.683 -5.301 -4.386 1.00 88.38 85 LEU A C 1
ATOM 620 O O . LEU A 1 85 ? -17.418 -6.272 -4.196 1.00 88.38 85 LEU A O 1
ATOM 624 N N . LEU A 1 86 ? -16.040 -4.691 -3.380 1.00 80.81 86 LEU A N 1
ATOM 625 C CA . LEU A 1 86 ? -16.242 -5.116 -2.000 1.00 80.81 86 LEU A CA 1
ATOM 626 C C . LEU A 1 86 ? -17.713 -4.904 -1.598 1.00 80.81 86 LEU A C 1
ATOM 628 O O . LEU A 1 86 ? -18.276 -3.831 -1.845 1.00 80.81 86 LEU A O 1
ATOM 632 N N . PRO A 1 87 ? -18.348 -5.910 -0.969 1.00 76.81 87 PRO A N 1
ATOM 633 C CA . PRO A 1 87 ? -19.677 -5.759 -0.400 1.00 76.81 87 PRO A CA 1
ATOM 634 C C . PRO A 1 87 ? -19.700 -4.584 0.575 1.00 76.81 87 PRO A C 1
ATOM 636 O O . PRO A 1 87 ? -18.778 -4.413 1.367 1.00 76.81 87 PRO A O 1
ATOM 639 N N . ARG A 1 88 ? -20.768 -3.783 0.525 1.00 76.62 88 ARG A N 1
ATOM 640 C CA . ARG A 1 88 ? -20.964 -2.692 1.483 1.00 76.62 88 ARG A CA 1
ATOM 641 C C . ARG A 1 88 ? -20.994 -3.246 2.900 1.00 76.62 88 ARG A C 1
ATOM 643 O O . ARG A 1 88 ? -21.668 -4.246 3.149 1.00 76.62 88 ARG A O 1
ATOM 650 N N . ASP A 1 89 ? -20.335 -2.532 3.803 1.00 68.75 89 ASP A N 1
ATOM 651 C CA . ASP A 1 89 ? -20.338 -2.811 5.232 1.00 68.75 89 ASP A CA 1
ATOM 652 C C . ASP A 1 89 ? -21.782 -2.945 5.724 1.00 68.75 89 ASP A C 1
ATOM 654 O O . ASP A 1 89 ? -22.558 -1.983 5.774 1.00 68.75 89 ASP A O 1
ATOM 658 N N . ARG A 1 90 ? -22.176 -4.178 6.045 1.00 59.16 90 ARG A N 1
ATOM 659 C CA . ARG A 1 90 ? -23.432 -4.449 6.733 1.00 59.16 90 ARG A CA 1
ATOM 660 C C . ARG A 1 90 ? -23.224 -3.915 8.144 1.00 59.16 90 ARG A C 1
ATOM 662 O O . ARG A 1 90 ? -22.346 -4.394 8.852 1.00 59.16 90 ARG A O 1
ATOM 669 N N . LYS A 1 91 ? -23.975 -2.878 8.517 1.00 53.09 91 LYS A N 1
ATOM 670 C CA . LYS A 1 91 ? -24.008 -2.308 9.872 1.00 53.09 91 LYS A CA 1
ATOM 671 C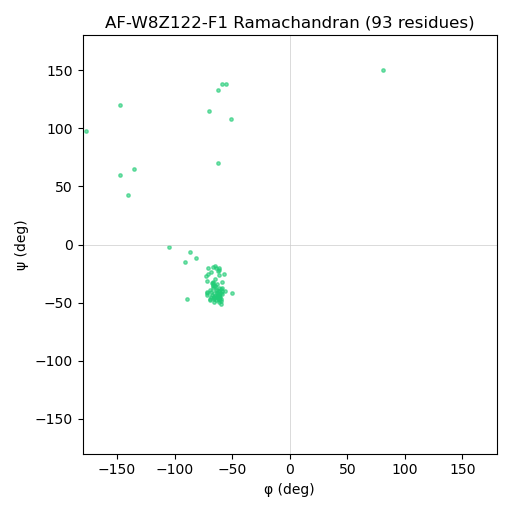 C . LYS A 1 91 ? -24.512 -3.355 10.880 1.00 53.09 91 LYS A C 1
ATOM 673 O O . LYS A 1 91 ? -25.632 -3.243 11.355 1.00 53.09 91 LYS A O 1
ATOM 678 N N . GLU A 1 92 ? -23.730 -4.389 11.167 1.00 57.16 92 GLU A N 1
ATOM 679 C CA . GLU A 1 92 ? -24.061 -5.471 12.104 1.00 57.16 92 GLU A CA 1
ATOM 680 C C . GLU A 1 92 ? -22.781 -5.985 12.795 1.00 57.16 92 GLU A C 1
ATOM 682 O O . GLU A 1 92 ? -22.400 -7.139 12.650 1.00 57.16 92 GLU A O 1
ATOM 687 N N . ALA A 1 93 ? -22.092 -5.094 13.514 1.00 48.19 93 ALA A N 1
ATOM 688 C CA . ALA A 1 93 ? -21.207 -5.368 14.660 1.00 48.19 93 ALA A CA 1
ATOM 689 C C . ALA A 1 93 ? -20.732 -3.987 15.166 1.00 48.19 93 ALA A C 1
ATOM 691 O O . ALA A 1 93 ? -19.896 -3.368 14.528 1.00 48.19 93 ALA A O 1
ATOM 692 N N . ALA A 1 94 ? -21.283 -3.344 16.192 1.00 41.62 94 ALA A N 1
ATOM 693 C CA . ALA A 1 94 ? -21.693 -3.854 17.488 1.00 41.62 94 ALA A CA 1
ATOM 694 C C . ALA A 1 94 ? -22.918 -3.080 18.013 1.00 41.62 94 ALA A C 1
ATOM 696 O O . ALA A 1 94 ? -22.873 -1.860 18.185 1.00 41.62 94 ALA A O 1
ATOM 697 N N . ALA A 1 95 ? -24.001 -3.822 18.239 1.00 33.91 95 ALA A N 1
ATOM 698 C CA . ALA A 1 95 ? -24.850 -3.633 19.408 1.00 33.91 95 ALA A CA 1
ATOM 699 C C . ALA A 1 95 ? -24.214 -4.390 20.585 1.00 33.91 95 ALA A C 1
ATOM 701 O O . ALA A 1 95 ? -23.453 -5.348 20.301 1.00 33.91 95 ALA A O 1
#

Foldseek 3Di:
DVVVVVVVVVVVVCVVVVVLVVCLVVQCVVPVPCSVVSNCVSVVVVVVVVVVCCVVLVVVCVVVNPVVSVVVVVCVVVVVVCVVVDPPDDPPPDD

Mean predicted aligned error: 7.49 Å